Protein AF-A0A931WAI2-F1 (afdb_monomer)

Secondary structure (DSSP, 8-state):
-----------HHHHHHHHHHHHHTT--HHHHHHHHHHHHHHH--------SS-PPPHHHHHHHHHHHHHHHTT--SS--SSHHHHHHHHHHTT-

Nearest PDB structures (foldseek):
  6gts-assembly1_C-2  TM=4.334E-01  e=5.319E-01  Escherichia coli
  5x3t-assembly1_C  TM=5.094E-01  e=2.691E+00  Mycobacterium tuberculosis H37Rv
  6ztq-assembly1_p  TM=2.033E-01  e=8.748E+00  Mus musculus

Radius of gyration: 22.27 Å; Cα contacts (8 Å, |Δi|>4): 20; chains: 1; bounding box: 44×38×52 Å

Foldseek 3Di:
DDDDDDDDDDDPVVVVVLQVVCVVVPHGSVVVVVVVVVVCVVPVDDDDDPDPDDDDDPVRVVVVVVVVVCVVVVVDVPDDPDPVVVVVVVVVVVD

pLDDT: mean 89.24, std 10.45, range [47.75, 98.0]

Mean predicted aligned error: 12.52 Å

Sequence (95 aa):
MNTAVINIKTQPEIKAKAQKIAKTIGVSLSSLLNAYLKQFIKTKTVTFSAREDEIPNEYFKRTLAKARKNWKEGKGSPVFHTGEEAVKWLEEQGI

Solvent-accessible surface area (backbone atoms only — not comparable to full-atom values): 6125 Å² total; per-residue (Å²): 134,94,78,84,88,85,89,80,92,76,59,70,67,59,54,53,52,51,40,52,54,28,48,76,76,75,41,52,52,68,58,51,53,54,51,49,53,52,48,34,70,73,66,74,58,84,87,87,77,91,68,84,67,89,75,72,52,72,67,55,51,51,50,53,52,51,50,54,51,28,57,77,69,66,63,54,81,85,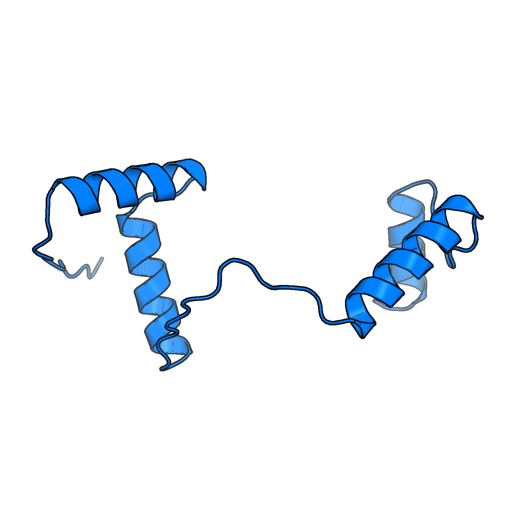76,64,95,48,71,65,57,48,50,53,52,35,52,76,71,75,97

Structure (mmCIF, N/CA/C/O backbone):
data_AF-A0A931WAI2-F1
#
_entry.id   AF-A0A931WAI2-F1
#
loop_
_atom_site.group_PDB
_atom_site.id
_atom_site.type_symbol
_atom_site.label_atom_id
_atom_site.label_alt_id
_atom_site.label_comp_id
_atom_site.label_asym_id
_atom_site.label_entity_id
_atom_site.label_seq_id
_atom_site.pdbx_PDB_ins_code
_atom_site.Cartn_x
_atom_site.Cartn_y
_atom_site.Cartn_z
_atom_site.occupancy
_atom_site.B_iso_or_equiv
_atom_site.auth_seq_id
_atom_site.auth_comp_id
_atom_site.auth_asym_id
_atom_site.auth_atom_id
_atom_site.pdbx_PDB_model_num
ATOM 1 N N . MET A 1 1 ? -21.637 -12.903 10.336 1.00 47.75 1 MET A N 1
ATOM 2 C CA . MET A 1 1 ? -20.473 -11.991 10.240 1.00 47.75 1 MET A CA 1
ATOM 3 C C . MET A 1 1 ? -19.982 -11.709 11.650 1.00 47.75 1 MET A C 1
ATOM 5 O O . MET A 1 1 ? -20.727 -11.104 12.404 1.00 47.75 1 MET A O 1
ATOM 9 N N . ASN A 1 2 ? -18.775 -12.156 12.013 1.00 79.12 2 ASN A N 1
ATOM 10 C CA . ASN A 1 2 ? -18.157 -11.784 13.292 1.00 79.12 2 ASN A CA 1
ATOM 11 C C . ASN A 1 2 ? -17.317 -10.529 13.076 1.00 79.12 2 ASN A C 1
ATOM 13 O O . ASN A 1 2 ? -16.182 -10.601 12.610 1.00 79.12 2 ASN A O 1
ATOM 17 N N . THR A 1 3 ? -17.904 -9.371 13.356 1.00 86.81 3 THR A N 1
ATOM 18 C CA . THR A 1 3 ? -17.215 -8.080 13.295 1.00 86.81 3 THR A CA 1
ATOM 19 C C . THR A 1 3 ? -16.948 -7.581 14.705 1.00 86.81 3 THR A C 1
ATOM 21 O O . THR A 1 3 ? -17.855 -7.567 15.532 1.00 86.81 3 THR A O 1
ATOM 24 N N . ALA A 1 4 ? -15.722 -7.136 14.962 1.00 92.81 4 ALA A N 1
ATOM 25 C CA . ALA A 1 4 ? -15.364 -6.419 16.178 1.00 92.81 4 ALA A CA 1
ATOM 26 C C . ALA A 1 4 ? -15.246 -4.919 15.880 1.00 92.81 4 ALA A C 1
ATOM 28 O O . ALA A 1 4 ? -14.840 -4.526 14.784 1.00 92.81 4 ALA A O 1
ATOM 29 N N . VAL A 1 5 ? -15.602 -4.082 16.854 1.00 94.25 5 VAL A N 1
ATOM 30 C CA . VAL A 1 5 ? -15.504 -2.621 16.744 1.00 94.25 5 VAL A CA 1
ATOM 31 C C . VAL A 1 5 ? -14.205 -2.152 17.391 1.00 94.25 5 VAL A C 1
ATOM 33 O O . VAL A 1 5 ? -13.911 -2.511 18.528 1.00 94.25 5 VAL A O 1
ATOM 36 N N . ILE A 1 6 ? -13.447 -1.315 16.679 1.00 94.56 6 ILE A N 1
ATOM 37 C CA . ILE A 1 6 ? -12.249 -0.650 17.203 1.00 94.56 6 ILE A CA 1
ATOM 38 C C . ILE A 1 6 ? -12.549 0.846 17.331 1.00 94.56 6 ILE A C 1
ATOM 40 O O . ILE A 1 6 ? -12.764 1.529 16.330 1.00 94.56 6 ILE A O 1
ATOM 44 N N . ASN A 1 7 ? -12.542 1.354 18.566 1.00 94.88 7 ASN A N 1
ATOM 45 C CA . ASN A 1 7 ? -12.722 2.775 18.866 1.00 94.88 7 ASN A CA 1
ATOM 46 C C . ASN A 1 7 ? -11.368 3.439 19.133 1.00 94.88 7 ASN A C 1
ATOM 48 O O . ASN A 1 7 ? -10.680 3.090 20.089 1.00 94.88 7 ASN A O 1
ATOM 52 N N . ILE A 1 8 ? -11.004 4.423 18.306 1.00 93.88 8 ILE A N 1
ATOM 53 C CA . ILE A 1 8 ? -9.726 5.142 18.397 1.00 93.88 8 ILE A CA 1
ATOM 54 C C . ILE A 1 8 ? -10.009 6.630 18.607 1.00 93.88 8 ILE A C 1
ATOM 56 O O . ILE A 1 8 ? -10.660 7.266 17.776 1.00 93.88 8 ILE A O 1
ATOM 60 N N . LYS A 1 9 ? -9.504 7.197 19.708 1.00 96.06 9 LYS A N 1
ATOM 61 C CA . LYS A 1 9 ? -9.519 8.648 19.940 1.00 96.06 9 LYS A CA 1
ATOM 62 C C . LYS A 1 9 ? -8.344 9.291 19.203 1.00 96.06 9 LYS A C 1
ATOM 64 O O . LYS A 1 9 ? -7.217 8.819 19.296 1.00 96.06 9 LYS A O 1
ATOM 69 N N . THR A 1 10 ? -8.609 10.368 18.474 1.00 95.12 10 THR A N 1
ATOM 70 C CA . THR A 1 10 ? -7.593 11.170 17.781 1.00 95.12 10 THR A CA 1
ATOM 71 C C . THR A 1 10 ? -8.105 12.598 17.604 1.00 95.12 10 THR A C 1
ATOM 73 O O . THR A 1 10 ? -9.278 12.877 17.862 1.00 95.12 10 THR A O 1
ATOM 76 N N . GLN A 1 11 ? -7.239 13.505 17.162 1.00 98.00 11 GLN A N 1
ATOM 77 C CA . GLN A 1 11 ? -7.628 14.881 16.878 1.00 98.00 11 GLN A CA 1
ATOM 78 C C . GLN A 1 11 ? -8.530 14.937 15.626 1.00 98.00 11 GLN A C 1
ATOM 80 O O . GLN A 1 11 ? -8.237 14.253 14.636 1.00 98.00 11 GLN A O 1
ATOM 85 N N . PRO A 1 12 ? -9.600 15.760 15.616 1.00 97.19 12 PRO A N 1
ATOM 86 C CA . PRO A 1 12 ? -10.510 15.873 14.471 1.00 97.19 12 PRO A CA 1
ATOM 87 C C . PRO A 1 12 ? -9.795 16.215 13.159 1.00 97.19 12 PRO A C 1
ATOM 89 O O . PRO A 1 12 ? -10.102 15.649 12.110 1.00 97.19 12 PRO A O 1
ATOM 92 N N . GLU A 1 13 ? -8.791 17.087 13.234 1.00 97.25 13 GLU A N 1
ATOM 93 C CA . GLU A 1 13 ? -8.004 17.527 12.082 1.00 97.25 13 GLU A CA 1
ATOM 94 C C . GLU A 1 13 ? -7.198 16.385 11.454 1.00 97.25 13 GLU A C 1
ATOM 96 O O . GLU A 1 13 ? -7.170 16.237 10.231 1.00 97.25 13 GLU A O 1
ATOM 101 N N . ILE A 1 14 ? -6.584 15.536 12.286 1.00 96.62 14 ILE A N 1
ATOM 102 C CA . ILE A 1 14 ? -5.817 14.365 11.839 1.00 96.62 14 ILE A CA 1
ATOM 103 C C . ILE A 1 14 ? -6.748 13.382 11.128 1.00 96.62 14 ILE A C 1
ATOM 105 O O . ILE A 1 14 ? -6.437 12.917 10.030 1.00 96.62 14 ILE A O 1
ATOM 109 N N . LYS A 1 15 ? -7.926 13.116 11.710 1.00 95.94 15 LYS A N 1
ATOM 110 C CA . LYS A 1 15 ? -8.939 12.240 11.106 1.00 95.94 15 LYS A CA 1
ATOM 111 C C . LYS A 1 15 ? -9.391 12.762 9.741 1.00 95.94 15 LYS A C 1
ATOM 113 O O . LYS A 1 15 ? -9.441 11.991 8.782 1.00 95.94 15 LYS A O 1
ATOM 118 N N . ALA A 1 16 ? -9.690 14.058 9.643 1.00 96.81 16 ALA A N 1
ATOM 119 C CA . ALA A 1 16 ? -10.128 14.682 8.399 1.00 96.81 16 ALA A CA 1
ATOM 120 C C . ALA A 1 16 ? -9.046 14.608 7.308 1.00 96.81 16 ALA A C 1
ATOM 122 O O . ALA A 1 16 ? -9.338 14.214 6.175 1.00 96.81 16 ALA A O 1
ATOM 123 N N . LYS A 1 17 ? -7.787 1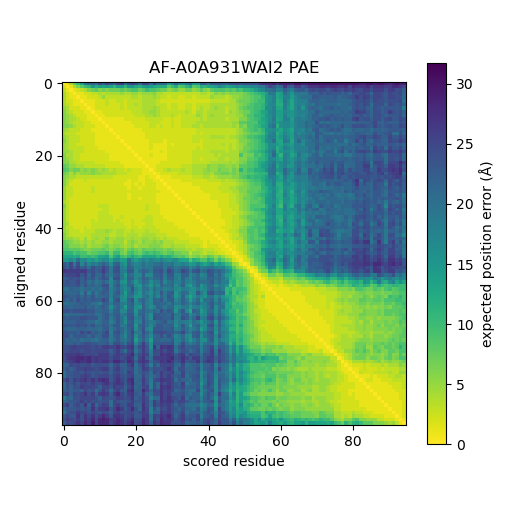4.911 7.657 1.00 96.50 17 LYS A N 1
ATOM 124 C CA . LYS A 1 17 ? -6.641 14.804 6.738 1.00 96.50 17 LYS A CA 1
ATOM 125 C C . LYS A 1 17 ? -6.435 13.366 6.258 1.00 96.50 17 LYS A C 1
ATOM 127 O O . LYS A 1 17 ? -6.384 13.136 5.051 1.00 96.50 17 LYS A O 1
ATOM 132 N N . ALA A 1 18 ? -6.407 12.396 7.172 1.00 95.31 18 ALA A N 1
ATOM 133 C CA . ALA A 1 18 ? -6.248 10.982 6.830 1.00 95.31 18 ALA A CA 1
ATOM 134 C C . ALA A 1 18 ? -7.375 10.477 5.915 1.00 95.31 18 ALA A C 1
ATOM 136 O O . ALA A 1 18 ? -7.123 9.772 4.940 1.00 95.31 18 ALA A O 1
ATOM 137 N N . GLN A 1 19 ? -8.622 10.883 6.177 1.00 96.44 19 GLN A N 1
ATOM 138 C CA . GLN A 1 19 ? -9.761 10.517 5.338 1.00 96.44 19 GLN A CA 1
ATOM 139 C C . GLN A 1 19 ? -9.681 11.145 3.940 1.00 96.44 19 GLN A C 1
ATOM 141 O O . GLN A 1 19 ? -10.043 10.487 2.965 1.00 96.44 19 GLN A O 1
ATOM 146 N N . LYS A 1 20 ? -9.195 12.388 3.821 1.00 96.75 20 LYS A N 1
ATOM 147 C CA . LYS A 1 20 ? -8.967 13.034 2.520 1.00 96.75 20 LYS A CA 1
ATOM 148 C C . LYS A 1 20 ? -7.910 12.278 1.709 1.00 96.75 20 LYS A C 1
ATOM 150 O O . LYS A 1 20 ? -8.169 11.976 0.551 1.00 96.75 20 LYS A O 1
ATOM 155 N N . ILE A 1 21 ? -6.785 11.913 2.327 1.00 95.06 21 ILE A N 1
ATOM 156 C CA . ILE A 1 21 ? -5.702 11.151 1.676 1.00 95.06 21 ILE A CA 1
ATOM 157 C C . ILE A 1 21 ? -6.170 9.745 1.268 1.00 95.06 21 ILE A C 1
ATOM 159 O O . ILE A 1 21 ? -5.908 9.296 0.158 1.00 95.06 21 ILE A O 1
ATOM 163 N N . ALA A 1 22 ? -6.926 9.048 2.119 1.00 93.88 22 ALA A N 1
ATOM 164 C CA . ALA A 1 22 ? -7.484 7.744 1.754 1.00 93.88 22 ALA A C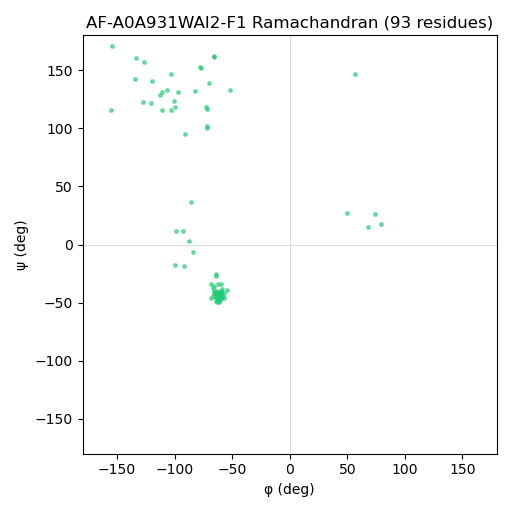A 1
ATOM 165 C C . ALA A 1 22 ? -8.400 7.845 0.515 1.00 93.88 22 ALA A C 1
ATOM 167 O O . ALA A 1 22 ? -8.320 7.018 -0.394 1.00 93.88 22 ALA A O 1
ATOM 168 N N . LYS A 1 23 ? -9.210 8.911 0.426 1.00 95.12 23 LYS A N 1
ATOM 169 C CA . LYS A 1 23 ? -10.066 9.161 -0.742 1.00 95.12 23 LYS A CA 1
ATOM 170 C C . LYS A 1 23 ? -9.272 9.445 -2.016 1.00 95.12 23 LYS A C 1
ATOM 172 O O . LYS A 1 23 ? -9.710 9.005 -3.073 1.00 95.12 23 LYS A O 1
ATOM 177 N N . THR A 1 24 ? -8.128 10.135 -1.945 1.00 94.81 24 THR A N 1
ATOM 178 C CA . THR A 1 24 ? -7.322 10.416 -3.151 1.00 94.81 24 THR A CA 1
ATOM 179 C C . THR A 1 24 ? -6.772 9.147 -3.797 1.00 94.81 24 THR A C 1
ATOM 181 O O . THR A 1 24 ? -6.557 9.137 -5.001 1.00 94.81 24 THR A O 1
ATOM 184 N N . ILE A 1 25 ? -6.593 8.073 -3.021 1.00 89.94 25 ILE A N 1
ATOM 185 C CA . ILE A 1 25 ? -6.167 6.753 -3.516 1.00 89.94 25 ILE A CA 1
ATOM 186 C C . ILE A 1 25 ? -7.341 5.769 -3.700 1.00 89.94 25 ILE A C 1
ATOM 188 O O . ILE A 1 25 ? -7.124 4.574 -3.876 1.00 89.94 25 ILE A O 1
ATOM 192 N N . GLY A 1 26 ? -8.591 6.250 -3.645 1.00 94.06 26 GLY A N 1
ATOM 193 C CA . GLY A 1 26 ? -9.785 5.459 -3.963 1.00 94.06 26 GLY A CA 1
ATOM 194 C C . GLY A 1 26 ? -10.281 4.512 -2.865 1.00 94.06 26 GLY A C 1
ATOM 195 O O . GLY A 1 26 ? -11.068 3.614 -3.157 1.00 94.06 26 GLY A O 1
ATOM 196 N N . VAL A 1 27 ? -9.864 4.684 -1.603 1.00 95.69 27 VAL A N 1
ATOM 197 C CA . VAL A 1 27 ? -10.274 3.797 -0.495 1.00 95.69 27 VAL A CA 1
ATOM 198 C C . VAL A 1 27 ? -10.874 4.559 0.687 1.00 95.69 27 VAL A C 1
ATOM 200 O O . VAL A 1 27 ? -10.624 5.743 0.907 1.00 95.69 27 VAL A O 1
ATOM 203 N N . SER A 1 28 ? -11.680 3.869 1.497 1.00 96.50 28 SER A N 1
ATOM 204 C CA . SER A 1 28 ? -12.145 4.421 2.774 1.00 96.50 28 SER A CA 1
ATOM 205 C C . SER A 1 28 ? -11.051 4.328 3.845 1.00 96.50 28 SER A C 1
ATOM 207 O O . SER A 1 28 ? -10.231 3.407 3.831 1.00 96.50 28 SER A O 1
ATOM 209 N N . LEU A 1 29 ? -11.074 5.236 4.829 1.00 94.81 29 LEU A N 1
ATOM 210 C CA . LEU A 1 29 ? -10.158 5.173 5.975 1.00 94.81 29 LEU A CA 1
ATOM 211 C C . LEU A 1 29 ? -10.309 3.851 6.752 1.00 94.81 29 LEU A C 1
ATOM 213 O O . LEU A 1 29 ? -9.316 3.261 7.168 1.00 94.81 29 LEU A O 1
ATOM 217 N N . SER A 1 30 ? -11.535 3.341 6.896 1.00 94.94 30 SER A N 1
ATOM 218 C CA . SER A 1 30 ? -11.800 2.057 7.558 1.00 94.94 30 SER A CA 1
ATOM 219 C C . SER A 1 30 ? -11.211 0.873 6.789 1.00 94.94 30 SER A C 1
ATOM 221 O O . SER A 1 30 ? -10.639 -0.032 7.397 1.00 94.94 30 SER A O 1
ATOM 223 N N . SER A 1 31 ? -11.303 0.882 5.456 1.00 95.12 31 SER A N 1
ATOM 224 C CA . SER A 1 31 ? -10.683 -0.140 4.602 1.00 95.12 31 SER A CA 1
ATOM 225 C C . SER A 1 31 ? -9.162 -0.121 4.740 1.00 95.12 31 SER A C 1
ATOM 227 O O . SER A 1 31 ? -8.553 -1.181 4.872 1.00 95.12 31 SER A O 1
ATOM 229 N N . LEU A 1 32 ? -8.564 1.076 4.777 1.00 95.00 32 LEU A N 1
ATOM 230 C CA . LEU A 1 32 ? -7.125 1.257 4.961 1.00 95.00 32 LEU A CA 1
ATOM 231 C C . LEU A 1 32 ? -6.648 0.716 6.317 1.00 95.00 32 LEU A C 1
ATOM 233 O O . LEU A 1 32 ? -5.683 -0.043 6.366 1.00 95.00 32 LEU A O 1
ATOM 237 N N . LEU A 1 33 ? -7.350 1.039 7.409 1.00 94.81 33 LEU A N 1
ATOM 238 C CA . LEU A 1 33 ? -7.016 0.531 8.745 1.00 94.81 33 LEU A CA 1
ATOM 239 C C . LEU A 1 33 ? -7.140 -0.997 8.825 1.00 94.81 33 LEU A C 1
ATOM 241 O O . LEU A 1 33 ? -6.253 -1.657 9.361 1.00 94.81 33 LEU A O 1
ATOM 245 N N . ASN A 1 34 ? -8.187 -1.578 8.233 1.00 95.19 34 ASN A N 1
ATOM 246 C CA . ASN A 1 34 ? -8.341 -3.033 8.165 1.00 95.19 34 ASN A CA 1
ATOM 247 C C . ASN A 1 34 ? -7.221 -3.704 7.358 1.00 95.19 34 ASN A C 1
ATOM 249 O O . ASN A 1 34 ? -6.724 -4.759 7.753 1.00 95.19 34 ASN A O 1
ATOM 253 N N . ALA A 1 35 ? -6.807 -3.104 6.239 1.00 94.81 35 ALA A N 1
ATOM 254 C CA . ALA A 1 35 ? -5.678 -3.595 5.454 1.00 94.81 35 ALA A CA 1
ATOM 255 C C . ALA A 1 35 ? -4.369 -3.519 6.253 1.00 94.81 35 ALA A C 1
ATOM 257 O O . ALA A 1 35 ? -3.609 -4.486 6.271 1.00 94.81 35 ALA A O 1
ATOM 258 N N . TYR A 1 36 ? -4.147 -2.419 6.976 1.00 94.38 36 TYR A N 1
ATOM 259 C CA . TYR A 1 36 ? -2.973 -2.251 7.829 1.00 94.38 36 TYR A CA 1
ATOM 260 C C . TYR A 1 36 ? -2.920 -3.290 8.956 1.00 94.38 36 TYR A C 1
ATOM 262 O O . TYR A 1 36 ? -1.872 -3.885 9.179 1.00 94.38 36 TYR A O 1
ATOM 270 N N . LEU A 1 37 ? -4.049 -3.590 9.611 1.00 95.50 37 LEU A N 1
ATOM 271 C CA . LEU A 1 37 ? -4.123 -4.652 10.624 1.00 95.50 37 LEU A CA 1
ATOM 272 C C . LEU A 1 37 ? -3.761 -6.025 10.043 1.00 95.50 37 LEU A C 1
ATOM 274 O O . LEU A 1 37 ? -2.970 -6.756 10.637 1.00 95.50 37 LEU A O 1
ATOM 278 N N . LYS A 1 38 ? -4.287 -6.363 8.858 1.00 95.69 38 LYS A N 1
ATOM 279 C CA . LYS A 1 38 ? -3.933 -7.613 8.163 1.00 95.69 38 LYS A CA 1
ATOM 280 C C . LYS A 1 38 ? -2.445 -7.668 7.827 1.00 95.69 38 LYS A C 1
ATOM 282 O O . LYS A 1 38 ? -1.811 -8.702 8.033 1.00 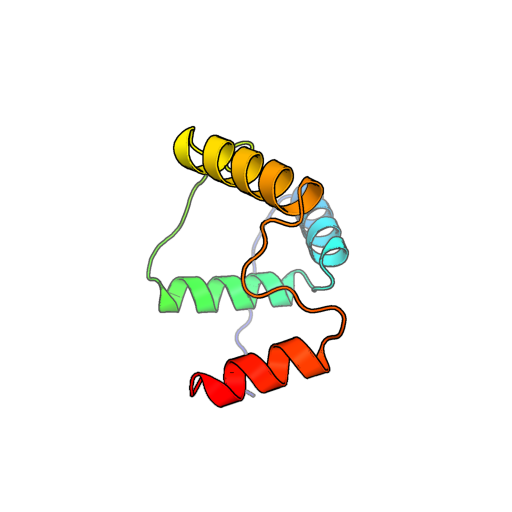95.69 38 LYS A O 1
ATOM 287 N N . GLN A 1 39 ? -1.893 -6.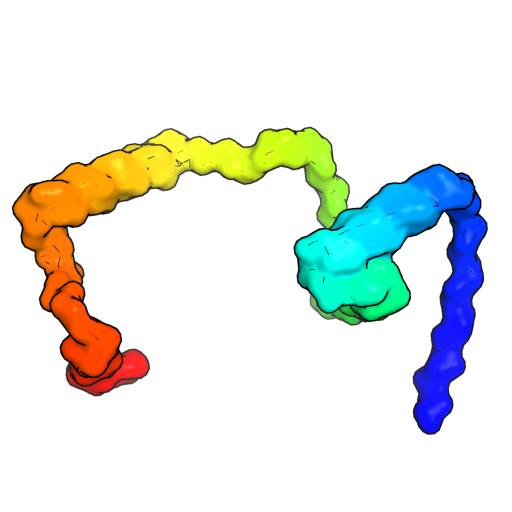560 7.336 1.00 96.19 39 GLN A N 1
ATOM 288 C CA . GLN A 1 39 ? -0.477 -6.465 7.005 1.00 96.19 39 GLN A CA 1
ATOM 289 C C . GLN A 1 39 ? 0.389 -6.625 8.253 1.00 96.19 39 GLN A C 1
ATOM 291 O O . GLN A 1 39 ? 1.318 -7.423 8.239 1.00 96.19 39 GLN A O 1
ATOM 296 N N . PHE A 1 40 ? 0.042 -5.942 9.344 1.00 96.19 40 PHE A N 1
ATOM 297 C CA . PHE A 1 40 ? 0.738 -6.047 10.621 1.00 96.19 40 PHE A CA 1
ATOM 298 C C . PHE A 1 40 ? 0.751 -7.485 11.157 1.00 96.19 40 PHE A C 1
ATOM 300 O O . PHE A 1 40 ? 1.803 -7.975 11.560 1.00 96.19 40 PHE A O 1
ATOM 307 N N . ILE A 1 41 ? -0.380 -8.198 11.093 1.00 96.56 41 ILE A N 1
ATOM 308 C CA . ILE A 1 41 ? -0.457 -9.615 11.491 1.00 96.56 41 ILE A CA 1
ATOM 309 C C . ILE A 1 41 ? 0.460 -10.482 10.617 1.00 96.56 41 ILE A C 1
ATOM 311 O O . ILE A 1 41 ? 1.156 -11.360 11.130 1.00 96.56 41 ILE A O 1
ATOM 315 N N . LYS A 1 42 ? 0.478 -10.231 9.302 1.00 96.56 42 LYS A N 1
ATOM 316 C CA . LYS A 1 42 ? 1.277 -10.997 8.337 1.00 96.56 42 LYS A CA 1
ATOM 317 C C . LYS A 1 42 ? 2.780 -10.771 8.513 1.00 96.56 42 LYS A C 1
ATOM 319 O O . LYS A 1 42 ? 3.543 -11.731 8.481 1.00 96.56 42 LYS A O 1
ATOM 324 N N . THR A 1 43 ? 3.209 -9.519 8.661 1.00 96.50 43 THR A N 1
ATOM 325 C CA . THR A 1 43 ? 4.634 -9.152 8.683 1.00 96.50 43 THR A CA 1
ATOM 326 C C . THR A 1 43 ? 5.232 -9.129 10.081 1.00 96.50 43 THR A C 1
ATOM 328 O O . THR A 1 43 ? 6.456 -9.138 10.208 1.00 96.50 43 THR A O 1
ATOM 331 N N . LYS A 1 44 ? 4.397 -9.049 11.127 1.00 94.88 44 LYS A N 1
ATOM 332 C CA . LYS A 1 44 ? 4.807 -8.873 12.532 1.00 94.88 44 LYS A CA 1
ATOM 333 C C . LYS A 1 44 ? 5.794 -7.715 12.729 1.00 94.88 44 LYS A C 1
ATOM 335 O O . LYS A 1 44 ? 6.613 -7.735 13.639 1.00 94.88 44 LYS A O 1
ATOM 340 N N . THR A 1 45 ? 5.726 -6.720 11.849 1.00 90.94 45 THR A N 1
ATOM 341 C CA . THR A 1 45 ? 6.678 -5.611 11.771 1.00 90.94 45 THR A CA 1
ATOM 342 C C . THR A 1 45 ? 5.912 -4.304 11.634 1.00 90.94 45 THR A C 1
ATOM 344 O O . THR A 1 45 ? 4.903 -4.240 10.930 1.00 90.94 45 THR A O 1
ATOM 347 N N . VAL A 1 46 ? 6.414 -3.254 12.283 1.00 90.12 46 VAL A N 1
ATOM 348 C CA . VAL A 1 46 ? 5.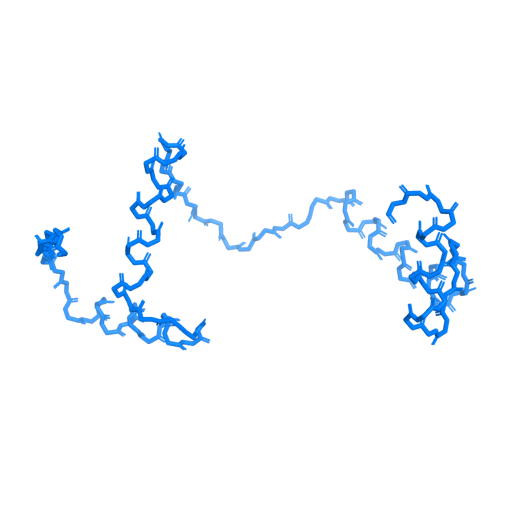948 -1.876 12.102 1.00 90.12 46 VAL A CA 1
ATOM 349 C C . VAL A 1 46 ? 7.062 -1.082 11.435 1.00 90.12 46 VAL A C 1
ATOM 351 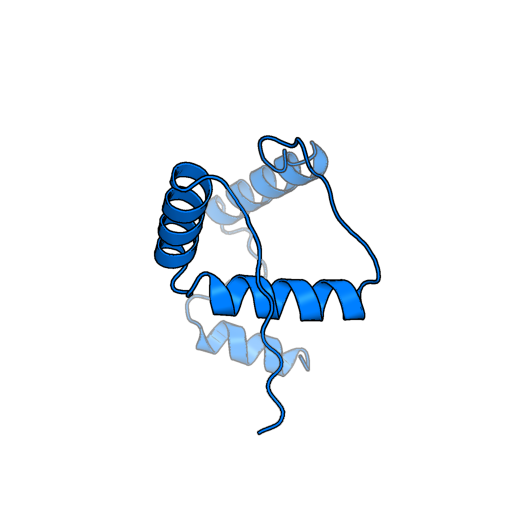O O . VAL A 1 46 ? 8.201 -1.107 11.896 1.00 90.12 46 VAL A O 1
ATOM 354 N N . THR A 1 47 ? 6.741 -0.382 10.349 1.00 83.00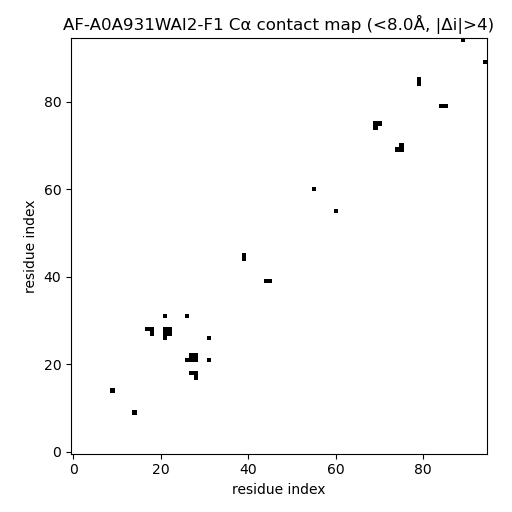 47 THR A N 1
ATOM 355 C CA . THR A 1 47 ? 7.706 0.446 9.619 1.00 83.00 47 THR A CA 1
ATOM 356 C C . THR A 1 47 ? 7.472 1.911 9.948 1.00 83.00 47 THR A C 1
ATOM 358 O O . THR A 1 47 ? 6.434 2.472 9.604 1.00 83.00 47 THR A O 1
ATOM 361 N N . PHE A 1 48 ? 8.459 2.539 10.579 1.00 80.06 48 PHE A N 1
ATOM 362 C CA . PHE A 1 48 ? 8.531 3.988 10.716 1.00 80.06 48 PHE A CA 1
ATOM 363 C C . PHE A 1 48 ? 9.513 4.504 9.671 1.00 80.06 48 PHE A C 1
ATOM 365 O O . PHE A 1 48 ? 10.657 4.056 9.619 1.00 80.06 48 PHE A O 1
ATOM 372 N N . SER A 1 49 ? 9.065 5.419 8.818 1.00 73.44 49 SER A N 1
ATOM 373 C CA . SER A 1 49 ? 9.916 6.050 7.815 1.00 73.44 49 SER A CA 1
ATOM 374 C C . SER A 1 49 ? 9.788 7.558 7.948 1.00 73.44 49 SER A C 1
ATOM 376 O O . SER A 1 49 ? 8.691 8.096 7.840 1.00 73.44 49 SER A O 1
ATOM 378 N N . ALA A 1 50 ? 10.917 8.224 8.173 1.00 56.19 50 ALA A N 1
ATOM 379 C CA . ALA A 1 50 ? 11.043 9.674 8.048 1.00 56.19 50 ALA A CA 1
ATOM 380 C C . ALA A 1 50 ? 11.526 10.080 6.642 1.00 56.19 50 ALA A C 1
ATOM 382 O O . ALA A 1 50 ? 11.969 11.206 6.448 1.00 56.19 50 ALA A O 1
ATOM 383 N N . ARG A 1 51 ? 11.528 9.148 5.675 1.00 55.00 51 ARG A N 1
ATOM 384 C CA . ARG A 1 51 ? 12.060 9.407 4.333 1.00 55.00 51 ARG A CA 1
ATOM 385 C C . ARG A 1 51 ? 11.109 10.312 3.552 1.00 55.00 51 ARG A C 1
ATOM 387 O O . ARG A 1 51 ? 9.982 9.913 3.271 1.00 55.00 51 ARG A O 1
ATOM 394 N N . GLU A 1 52 ? 11.602 11.487 3.176 1.00 55.94 52 GLU A N 1
ATOM 395 C CA . GLU A 1 52 ? 11.145 12.220 1.996 1.00 55.94 52 GLU A CA 1
ATOM 396 C C . GLU A 1 52 ? 11.662 11.455 0.769 1.00 55.94 52 GLU A C 1
ATOM 398 O O . GLU A 1 52 ? 12.853 11.490 0.478 1.00 55.94 52 GLU A O 1
ATOM 403 N N . ASP A 1 53 ? 10.771 10.694 0.129 1.00 57.59 53 ASP A N 1
ATOM 404 C CA . ASP A 1 53 ? 10.977 9.893 -1.083 1.00 57.59 53 ASP A CA 1
ATOM 405 C C . ASP A 1 53 ? 12.103 8.830 -1.067 1.00 57.59 53 ASP A C 1
ATOM 407 O O . ASP A 1 53 ? 13.168 8.929 -0.454 1.00 57.59 53 ASP A O 1
ATOM 411 N N . GLU A 1 54 ? 11.869 7.726 -1.777 1.00 64.69 54 GLU A N 1
ATOM 412 C CA . GLU A 1 54 ? 12.922 6.752 -2.062 1.00 64.69 54 GLU A CA 1
ATOM 413 C C . GLU A 1 54 ? 13.884 7.355 -3.089 1.00 64.69 54 GLU A C 1
ATOM 415 O O . GLU A 1 54 ? 13.601 7.363 -4.284 1.00 64.69 54 GLU A O 1
ATOM 420 N N . ILE A 1 55 ? 15.030 7.874 -2.640 1.00 69.62 55 ILE A N 1
ATOM 421 C CA . ILE A 1 55 ? 16.068 8.387 -3.542 1.00 69.62 55 ILE A CA 1
ATOM 422 C C . ILE A 1 55 ? 16.745 7.191 -4.236 1.00 69.62 55 ILE A C 1
ATOM 424 O O . ILE A 1 55 ? 17.401 6.391 -3.558 1.00 69.62 55 ILE A O 1
ATOM 428 N N . PRO A 1 56 ? 16.648 7.057 -5.576 1.00 75.50 56 PRO A N 1
ATOM 429 C CA . PRO A 1 56 ? 17.363 6.028 -6.323 1.00 75.50 56 PRO A CA 1
ATOM 430 C C . PRO A 1 56 ? 18.856 6.039 -5.993 1.00 75.50 56 PRO A C 1
ATOM 432 O O . PRO A 1 56 ? 19.491 7.095 -6.023 1.00 75.50 56 PRO A O 1
ATOM 435 N N . ASN A 1 57 ? 19.448 4.877 -5.722 1.00 86.06 57 ASN A N 1
ATOM 436 C CA . ASN A 1 57 ? 20.901 4.798 -5.599 1.00 86.06 57 ASN A CA 1
ATOM 437 C C . ASN A 1 57 ? 21.582 5.096 -6.955 1.00 86.06 57 ASN A C 1
ATOM 439 O O . ASN A 1 57 ? 20.956 5.047 -8.018 1.00 86.06 57 ASN A O 1
ATOM 443 N N . GLU A 1 58 ? 22.879 5.410 -6.931 1.00 90.69 58 GLU A N 1
ATOM 444 C CA . GLU A 1 58 ? 23.621 5.802 -8.140 1.00 90.69 58 GLU A CA 1
ATOM 445 C C . GLU A 1 58 ? 23.614 4.724 -9.229 1.00 90.69 58 GLU A C 1
ATOM 447 O O . GLU A 1 58 ? 23.538 5.040 -10.417 1.00 90.69 58 GLU A O 1
ATOM 452 N N . TYR A 1 59 ? 23.628 3.447 -8.838 1.00 90.94 59 TYR A N 1
ATOM 453 C CA . TYR A 1 59 ? 23.493 2.342 -9.781 1.00 90.94 59 TYR A CA 1
ATOM 454 C C . TYR A 1 59 ? 22.150 2.407 -10.517 1.00 90.94 59 TYR A C 1
ATOM 456 O O . TYR A 1 59 ? 22.114 2.370 -11.747 1.00 90.94 59 TYR A O 1
ATOM 464 N N . PHE A 1 60 ? 21.051 2.586 -9.785 1.00 90.38 60 PHE A N 1
ATOM 465 C CA . PHE A 1 60 ? 19.715 2.640 -10.361 1.00 90.38 60 PHE A CA 1
ATOM 466 C C . PHE A 1 60 ? 19.531 3.865 -11.265 1.00 90.38 60 PHE A C 1
ATOM 468 O O . PHE A 1 60 ? 19.038 3.726 -12.386 1.00 90.38 60 PHE A O 1
ATOM 475 N N . LYS A 1 61 ? 20.031 5.043 -10.859 1.00 93.38 61 LYS A N 1
ATOM 476 C CA . LYS A 1 61 ? 20.045 6.247 -11.715 1.00 93.38 61 LYS A CA 1
ATOM 477 C C . LYS A 1 61 ? 20.782 6.006 -13.034 1.00 93.38 61 LYS A C 1
ATOM 479 O O . LYS A 1 61 ? 20.267 6.352 -14.099 1.00 93.38 61 LYS A O 1
ATOM 484 N N . ARG A 1 62 ? 21.967 5.385 -12.982 1.00 94.81 62 ARG A N 1
ATOM 485 C CA . ARG A 1 62 ? 22.763 5.052 -14.177 1.00 94.81 62 ARG A CA 1
ATOM 486 C C . ARG A 1 62 ? 22.045 4.050 -15.075 1.00 94.81 62 ARG A C 1
ATOM 488 O O . ARG A 1 62 ? 22.029 4.238 -16.292 1.00 94.81 62 ARG A O 1
ATOM 495 N N . THR A 1 63 ? 21.416 3.032 -14.493 1.00 94.25 63 THR A N 1
ATOM 496 C CA . THR A 1 63 ? 20.624 2.040 -15.233 1.00 94.25 63 THR A CA 1
ATOM 497 C C . THR A 1 63 ? 19.450 2.696 -15.958 1.00 94.25 63 THR A C 1
ATOM 499 O O . THR A 1 63 ? 19.277 2.464 -17.153 1.00 94.25 63 THR A O 1
ATOM 502 N N . LEU A 1 64 ? 18.710 3.594 -15.297 1.00 92.31 64 LEU A N 1
ATOM 503 C CA . LEU A 1 64 ? 17.623 4.354 -15.926 1.00 92.31 64 LEU A CA 1
ATOM 504 C C . LEU A 1 64 ? 18.127 5.267 -17.055 1.00 92.31 64 LEU A C 1
ATOM 506 O O . LEU A 1 64 ? 17.511 5.333 -18.120 1.00 92.31 64 LEU A O 1
ATOM 510 N N . ALA A 1 65 ? 19.263 5.944 -16.860 1.00 94.00 65 ALA A N 1
ATOM 511 C CA . ALA A 1 65 ? 19.872 6.778 -17.896 1.00 94.00 65 ALA A CA 1
ATOM 512 C C . ALA A 1 65 ? 20.292 5.951 -19.125 1.00 94.00 65 ALA A C 1
ATOM 514 O O . ALA A 1 65 ? 20.000 6.335 -20.261 1.00 94.00 65 ALA A O 1
ATOM 515 N N . LYS A 1 66 ? 20.912 4.784 -18.904 1.00 93.56 66 LYS A N 1
ATOM 516 C CA . LYS A 1 66 ? 21.289 3.844 -19.968 1.00 93.56 66 LYS A CA 1
ATOM 517 C C . LYS A 1 66 ? 20.062 3.303 -20.701 1.00 93.56 66 LYS A C 1
ATOM 519 O O . LYS A 1 66 ? 20.058 3.298 -21.927 1.00 93.56 66 LYS A O 1
ATOM 524 N N . ALA A 1 67 ? 19.015 2.907 -19.977 1.00 90.69 67 ALA A N 1
ATOM 525 C CA . ALA A 1 67 ? 17.770 2.423 -20.568 1.00 90.69 67 ALA A CA 1
ATOM 526 C C . ALA A 1 67 ? 17.123 3.484 -21.474 1.00 90.69 67 ALA A C 1
ATOM 528 O O . ALA A 1 67 ? 16.780 3.191 -22.616 1.00 90.69 67 ALA A O 1
ATOM 529 N N . ARG A 1 68 ? 17.049 4.744 -21.016 1.00 91.81 68 ARG A N 1
ATOM 530 C CA . ARG A 1 68 ? 16.545 5.868 -21.828 1.00 91.81 68 ARG A CA 1
ATOM 531 C C . ARG A 1 68 ? 17.383 6.108 -23.081 1.00 91.81 68 ARG A C 1
ATOM 533 O O . ARG A 1 68 ? 16.819 6.377 -24.138 1.00 91.81 68 ARG A O 1
ATOM 540 N N . LYS A 1 69 ? 18.713 6.023 -22.973 1.00 94.06 69 LYS A N 1
ATOM 541 C CA . LYS A 1 69 ? 19.616 6.142 -24.126 1.00 94.06 69 LYS A CA 1
ATOM 542 C C . LYS A 1 69 ? 19.374 5.014 -25.130 1.00 94.06 69 LYS A C 1
ATOM 544 O O . LYS A 1 69 ? 19.165 5.292 -26.303 1.00 94.06 69 LYS A O 1
ATOM 549 N N . ASN A 1 70 ? 19.330 3.769 -24.658 1.00 91.62 70 ASN A N 1
ATOM 550 C CA . ASN A 1 70 ? 19.075 2.607 -25.504 1.00 91.62 70 ASN A CA 1
ATOM 551 C C . ASN A 1 70 ? 17.722 2.704 -26.214 1.00 91.62 70 ASN A C 1
ATOM 553 O O . ASN A 1 70 ? 17.655 2.430 -27.404 1.00 91.62 70 ASN A O 1
ATOM 557 N N . TRP A 1 71 ? 16.673 3.147 -25.517 1.00 86.00 71 TRP A N 1
ATOM 558 C CA . TRP A 1 71 ? 15.352 3.344 -26.115 1.00 86.00 71 TRP A CA 1
ATOM 559 C C . TRP A 1 71 ? 15.376 4.377 -27.251 1.00 86.00 71 TRP A C 1
ATOM 561 O O . TRP A 1 71 ? 14.887 4.094 -28.340 1.00 86.00 71 TRP A O 1
ATOM 571 N N . LYS A 1 72 ? 16.024 5.534 -27.040 1.00 88.88 72 LYS A N 1
ATOM 572 C CA . LYS A 1 72 ? 16.196 6.561 -28.086 1.00 88.88 72 LYS A CA 1
ATOM 573 C C . LYS A 1 72 ? 17.016 6.074 -29.282 1.00 88.88 72 LYS A C 1
ATOM 575 O O . LYS A 1 72 ? 16.773 6.507 -30.400 1.00 88.88 72 LYS A O 1
ATOM 580 N N . GLU A 1 73 ? 17.994 5.208 -29.041 1.00 91.75 73 GLU A N 1
ATOM 581 C CA . GLU A 1 73 ? 18.871 4.643 -30.073 1.00 91.75 73 GLU A CA 1
ATOM 582 C C . GLU A 1 73 ? 18.300 3.366 -30.718 1.00 91.75 73 GLU A C 1
ATOM 584 O O . GLU A 1 73 ? 18.989 2.740 -31.518 1.00 91.75 73 GLU A O 1
ATOM 589 N N . GLY A 1 74 ? 17.083 2.936 -30.355 1.00 85.25 74 GLY A N 1
ATOM 590 C CA . GLY A 1 74 ? 16.482 1.697 -30.866 1.00 85.25 74 GLY A CA 1
ATOM 591 C C . GLY A 1 74 ? 17.182 0.412 -30.400 1.00 85.25 74 GLY A C 1
ATOM 592 O O . GLY A 1 74 ? 16.944 -0.656 -30.949 1.00 85.25 74 GLY A O 1
ATOM 593 N N . LYS A 1 75 ? 18.033 0.485 -29.370 1.00 86.62 75 LYS A N 1
ATOM 594 C CA . LYS A 1 75 ? 18.807 -0.638 -28.808 1.00 86.62 75 LYS A CA 1
ATOM 595 C C . LYS A 1 75 ? 18.025 -1.433 -27.756 1.00 86.62 75 LYS A C 1
ATOM 597 O O . LYS A 1 75 ? 18.589 -1.837 -26.735 1.00 86.62 75 LYS A O 1
ATOM 602 N N . GLY A 1 76 ? 16.719 -1.595 -27.955 1.00 79.75 76 GLY A N 1
ATOM 603 C CA . GLY A 1 76 ? 15.930 -2.554 -27.183 1.00 79.75 76 GLY A CA 1
ATOM 604 C C . GLY A 1 76 ? 16.175 -3.969 -27.707 1.00 79.75 76 GLY A C 1
ATOM 605 O O . GLY A 1 76 ? 16.531 -4.145 -28.869 1.00 79.75 76 GLY A O 1
ATOM 606 N N . SER A 1 77 ? 16.044 -4.976 -26.849 1.00 77.31 77 SER A N 1
ATOM 607 C CA . SER A 1 77 ? 16.080 -6.371 -27.283 1.00 77.31 77 SER A CA 1
ATOM 608 C C . SER A 1 77 ? 15.323 -7.238 -26.280 1.00 77.31 77 SER A C 1
ATOM 610 O O . SER A 1 77 ? 15.755 -7.312 -25.125 1.00 77.31 77 SER A O 1
ATOM 612 N N . PRO A 1 78 ? 14.217 -7.875 -26.688 1.00 83.44 78 PRO A N 1
ATOM 613 C CA . PRO A 1 78 ? 13.464 -7.641 -27.932 1.00 83.44 78 PRO A CA 1
ATOM 614 C C . PRO A 1 78 ? 12.801 -6.246 -27.977 1.00 83.44 78 PRO A C 1
ATOM 616 O O . PRO A 1 78 ? 12.643 -5.582 -26.951 1.00 83.44 78 PRO A O 1
ATOM 619 N N . VAL A 1 79 ? 12.433 -5.782 -29.175 1.00 83.62 79 VAL A N 1
ATOM 620 C CA . VAL A 1 79 ? 11.586 -4.591 -29.376 1.00 83.62 79 VAL A CA 1
ATOM 621 C C . VAL A 1 79 ? 10.243 -5.064 -29.910 1.00 83.62 79 VAL A C 1
ATOM 623 O O . VAL A 1 79 ? 10.215 -5.840 -30.859 1.00 83.62 79 VAL A O 1
ATOM 626 N N . PHE A 1 80 ? 9.158 -4.579 -29.313 1.00 88.81 80 PHE A N 1
ATOM 627 C CA . PHE A 1 80 ? 7.792 -4.885 -29.728 1.00 88.81 80 PHE A CA 1
ATOM 628 C C . PHE A 1 80 ? 7.076 -3.600 -30.122 1.00 88.81 80 PHE A C 1
ATOM 630 O O . PHE A 1 80 ? 7.238 -2.563 -29.468 1.00 88.81 80 PHE A O 1
ATOM 637 N N . HIS A 1 81 ? 6.274 -3.676 -31.174 1.00 87.75 81 HIS A N 1
ATOM 638 C CA . HIS A 1 81 ? 5.429 -2.582 -31.638 1.00 87.75 81 HIS A CA 1
ATOM 639 C C . HIS A 1 81 ? 3.979 -2.739 -31.172 1.00 87.75 81 HIS A C 1
ATOM 641 O O . HIS A 1 81 ? 3.233 -1.759 -31.157 1.00 87.75 81 HIS A O 1
ATOM 647 N N . THR A 1 82 ? 3.600 -3.948 -30.752 1.00 92.38 82 THR A N 1
ATOM 648 C CA . THR A 1 82 ? 2.260 -4.288 -30.264 1.00 92.38 82 THR A CA 1
ATOM 649 C C . THR A 1 82 ? 2.326 -5.105 -28.973 1.00 92.38 82 THR A C 1
ATOM 651 O O . THR A 1 82 ? 3.363 -5.678 -28.626 1.00 92.38 82 THR A O 1
ATOM 654 N N . GLY A 1 83 ? 1.220 -5.135 -28.226 1.00 90.00 83 GLY A N 1
ATOM 655 C CA . GLY A 1 83 ? 1.129 -5.959 -27.018 1.00 90.00 83 GLY A CA 1
ATOM 656 C C . GLY A 1 83 ? 1.132 -7.450 -27.354 1.00 90.00 83 GLY A C 1
ATOM 657 O O . GLY A 1 83 ? 1.720 -8.246 -26.630 1.00 90.00 83 GLY A O 1
ATOM 658 N N . GLU A 1 84 ? 0.538 -7.814 -28.486 1.00 94.38 84 GLU A N 1
ATOM 659 C CA . GLU A 1 84 ? 0.441 -9.176 -29.003 1.00 94.38 84 GLU A CA 1
ATOM 660 C C . GLU A 1 84 ? 1.820 -9.761 -29.329 1.00 94.38 84 GLU A C 1
ATOM 662 O O . GLU A 1 84 ? 2.099 -10.906 -28.981 1.00 94.38 84 GLU A O 1
ATOM 667 N N . GLU A 1 85 ? 2.712 -8.967 -29.934 1.00 93.56 85 GLU A N 1
ATOM 668 C CA . GLU A 1 85 ? 4.108 -9.361 -30.168 1.00 93.56 85 GLU A CA 1
ATOM 669 C C . GLU A 1 85 ? 4.850 -9.642 -28.858 1.00 93.56 85 GLU A C 1
ATOM 671 O O . GLU A 1 85 ? 5.591 -10.622 -28.763 1.00 93.56 85 GLU A O 1
ATOM 676 N N . ALA A 1 86 ? 4.626 -8.805 -27.841 1.00 91.94 86 ALA A N 1
ATOM 677 C CA . ALA A 1 86 ? 5.250 -8.975 -26.535 1.00 91.94 86 ALA A CA 1
ATOM 678 C C . ALA A 1 86 ? 4.753 -10.242 -25.827 1.00 91.94 86 ALA A C 1
ATOM 680 O O . ALA A 1 86 ? 5.559 -10.997 -25.288 1.00 91.94 86 ALA A O 1
ATOM 681 N N . VAL A 1 87 ? 3.439 -10.494 -25.857 1.00 94.00 87 VAL A N 1
ATOM 682 C CA . VAL A 1 87 ? 2.828 -11.694 -25.264 1.00 94.00 87 VAL A CA 1
ATOM 683 C C . VAL A 1 87 ? 3.313 -12.953 -25.975 1.00 94.00 87 VAL A C 1
ATOM 685 O O . VAL A 1 87 ? 3.792 -13.866 -25.311 1.00 94.00 87 VAL A O 1
ATOM 688 N N . LYS A 1 88 ? 3.288 -12.975 -27.312 1.00 94.56 88 LYS A N 1
ATOM 689 C CA . LYS A 1 88 ? 3.773 -14.118 -28.095 1.00 94.56 88 LYS A 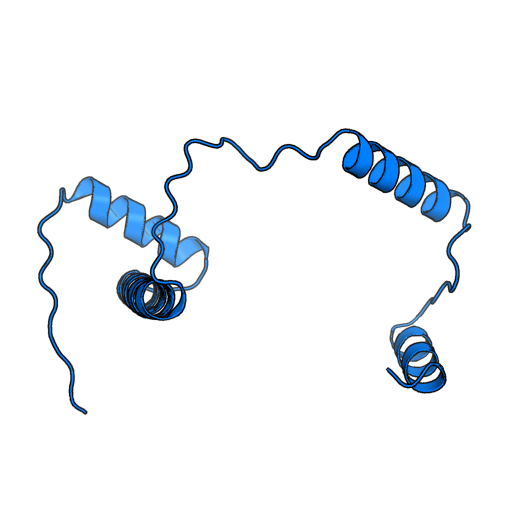CA 1
ATOM 690 C C . LYS A 1 88 ? 5.236 -14.445 -27.782 1.00 94.56 88 LYS A C 1
ATOM 692 O O . LYS A 1 88 ? 5.591 -15.610 -27.642 1.00 94.56 88 LYS A O 1
ATOM 697 N N . TRP A 1 89 ? 6.085 -13.426 -27.649 1.00 92.81 89 TRP A N 1
ATOM 698 C CA . TRP A 1 89 ? 7.483 -13.637 -27.280 1.00 92.81 89 TRP A CA 1
ATOM 699 C C . TRP A 1 89 ? 7.630 -14.236 -25.877 1.00 92.81 89 TRP A C 1
ATOM 701 O O . TRP A 1 89 ? 8.458 -15.122 -25.690 1.00 92.81 89 TRP A O 1
ATOM 711 N N . LEU A 1 90 ? 6.829 -13.795 -24.900 1.00 91.56 90 LEU A N 1
ATOM 712 C CA . LEU A 1 90 ? 6.832 -14.375 -23.550 1.00 91.56 90 LEU A CA 1
ATOM 713 C C . LEU A 1 90 ? 6.402 -15.850 -23.565 1.00 91.56 90 LEU A C 1
ATOM 715 O O . LEU A 1 90 ? 7.096 -16.686 -22.985 1.00 91.56 90 LEU A O 1
ATOM 719 N N . GLU A 1 91 ? 5.347 -16.174 -24.319 1.00 94.12 91 GLU A N 1
ATOM 720 C CA . GLU A 1 91 ? 4.878 -17.551 -24.511 1.00 94.12 91 GLU A CA 1
ATOM 721 C C . GLU A 1 91 ? 5.967 -18.440 -25.139 1.00 94.12 91 GLU A C 1
ATOM 723 O O . GLU A 1 91 ? 6.189 -19.564 -24.686 1.00 94.12 91 GLU A O 1
ATOM 728 N N . GLU A 1 92 ? 6.710 -17.926 -26.128 1.00 93.25 92 GLU A N 1
ATOM 729 C CA . GLU A 1 92 ? 7.864 -18.613 -26.732 1.00 93.25 92 GLU A CA 1
ATOM 730 C C . GLU A 1 92 ? 9.023 -18.834 -25.738 1.00 93.25 92 GLU A C 1
ATOM 732 O O . GLU A 1 92 ? 9.785 -19.790 -25.894 1.00 93.25 92 GLU A O 1
ATOM 737 N N . GLN A 1 93 ? 9.166 -17.985 -24.709 1.00 90.88 93 GLN A N 1
ATOM 738 C CA . GLN A 1 93 ? 10.139 -18.174 -23.621 1.00 90.88 93 GLN A CA 1
ATOM 739 C C . GLN A 1 93 ? 9.635 -19.108 -22.504 1.00 90.88 93 GLN A C 1
ATOM 741 O O . GLN A 1 93 ? 10.405 -19.438 -21.599 1.00 90.88 93 GLN A O 1
ATOM 746 N N . GLY A 1 94 ? 8.372 -19.545 -22.551 1.00 89.00 94 GLY A N 1
ATOM 747 C CA . GLY A 1 94 ? 7.762 -20.398 -21.526 1.00 89.00 94 GLY A CA 1
ATOM 748 C C . GLY A 1 94 ? 7.423 -19.673 -20.218 1.00 89.00 94 GLY A C 1
ATOM 749 O O . GLY A 1 94 ? 7.411 -20.319 -19.166 1.00 89.00 94 GLY A O 1
ATOM 750 N N . ILE A 1 95 ? 7.191 -18.353 -20.275 1.00 71.75 95 ILE A N 1
ATOM 751 C CA . ILE A 1 95 ? 6.750 -17.508 -19.147 1.00 71.75 95 ILE A CA 1
ATOM 752 C C . ILE A 1 95 ? 5.293 -17.096 -19.348 1.00 71.75 95 ILE A C 1
ATOM 754 O O . ILE A 1 95 ? 4.950 -16.707 -20.484 1.00 71.75 95 ILE A O 1
#